Protein AF-A0A4R0QS43-F1 (afdb_monomer_lite)

Structure (mmCIF, N/CA/C/O backbone):
data_AF-A0A4R0QS43-F1
#
_entry.id   AF-A0A4R0QS43-F1
#
loop_
_atom_site.group_PDB
_atom_site.id
_atom_site.type_symbol
_atom_site.label_atom_id
_atom_site.label_alt_id
_atom_site.label_comp_id
_atom_site.label_asym_id
_atom_site.label_entity_id
_atom_site.label_seq_id
_atom_site.pdbx_PDB_ins_code
_atom_site.Cartn_x
_atom_site.Cartn_y
_atom_site.Cartn_z
_atom_site.occupancy
_atom_site.B_iso_or_equiv
_atom_site.auth_seq_id
_atom_site.auth_comp_id
_atom_site.auth_asym_id
_atom_site.auth_atom_id
_atom_site.pdbx_PDB_model_num
ATOM 1 N N . MET A 1 1 ? -5.501 11.799 4.325 1.00 54.62 1 MET A N 1
ATOM 2 C CA . MET A 1 1 ? -4.177 11.198 4.531 1.00 54.62 1 MET A CA 1
ATOM 3 C C . MET A 1 1 ? -4.215 10.678 5.953 1.00 54.62 1 MET A C 1
ATOM 5 O O . MET A 1 1 ? -4.232 11.479 6.882 1.00 54.62 1 MET A O 1
ATOM 9 N N . SER A 1 2 ? -4.551 9.390 6.087 1.00 72.44 2 SER A N 1
ATOM 10 C CA . SER A 1 2 ? -4.855 8.745 7.370 1.00 72.44 2 SER A CA 1
ATOM 11 C C . SER A 1 2 ? -3.710 7.816 7.748 1.00 72.44 2 SER A C 1
ATOM 13 O O . SER A 1 2 ? -3.531 6.769 7.121 1.00 72.44 2 SER A O 1
ATOM 15 N N . ARG A 1 3 ? -3.024 8.133 8.848 1.00 75.88 3 ARG A N 1
ATOM 16 C CA . ARG A 1 3 ? -2.005 7.280 9.486 1.00 75.88 3 ARG A CA 1
ATOM 17 C C . ARG A 1 3 ? -2.487 5.850 9.758 1.00 75.88 3 ARG A C 1
ATOM 19 O O . ARG A 1 3 ? -1.695 4.916 9.729 1.00 75.88 3 ARG A O 1
ATOM 26 N N . GLU A 1 4 ? -3.785 5.658 9.982 1.00 84.06 4 GLU A N 1
ATOM 27 C CA . GLU A 1 4 ? -4.395 4.335 10.174 1.00 84.06 4 GLU A CA 1
ATOM 28 C C . GLU A 1 4 ? -4.236 3.428 8.944 1.00 84.06 4 GLU A C 1
ATOM 30 O O . GLU A 1 4 ? -3.919 2.250 9.085 1.00 84.06 4 GLU A O 1
ATOM 35 N N . GLN A 1 5 ? -4.365 3.980 7.733 1.00 85.94 5 GLN A N 1
ATOM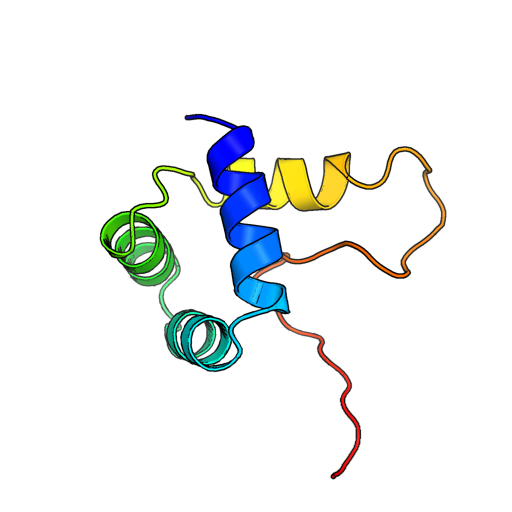 36 C CA . GLN A 1 5 ? -4.172 3.214 6.498 1.00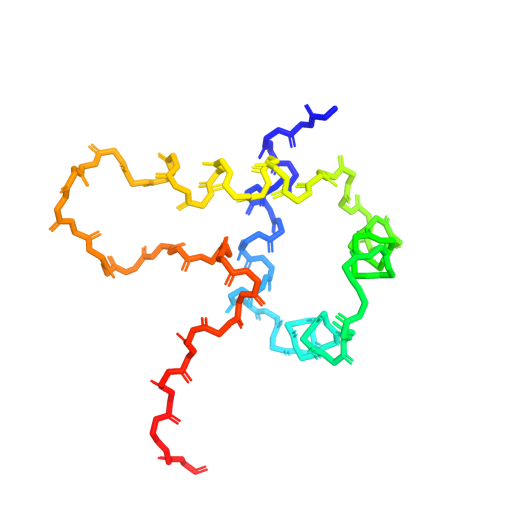 85.94 5 GLN A CA 1
ATOM 37 C C . GLN A 1 5 ? -2.705 2.877 6.264 1.00 85.94 5 GLN A C 1
ATOM 39 O O . GLN A 1 5 ? -2.388 1.781 5.815 1.00 85.94 5 GLN A O 1
ATOM 44 N N . ALA A 1 6 ? -1.803 3.798 6.602 1.00 84.75 6 ALA A N 1
ATOM 45 C CA . ALA A 1 6 ? -0.374 3.543 6.537 1.00 84.75 6 ALA A CA 1
ATOM 46 C C . ALA A 1 6 ? 0.030 2.401 7.492 1.00 84.75 6 ALA A C 1
ATOM 48 O O . ALA A 1 6 ? 0.766 1.505 7.087 1.00 84.75 6 ALA A O 1
ATOM 49 N N . LYS A 1 7 ? -0.522 2.358 8.7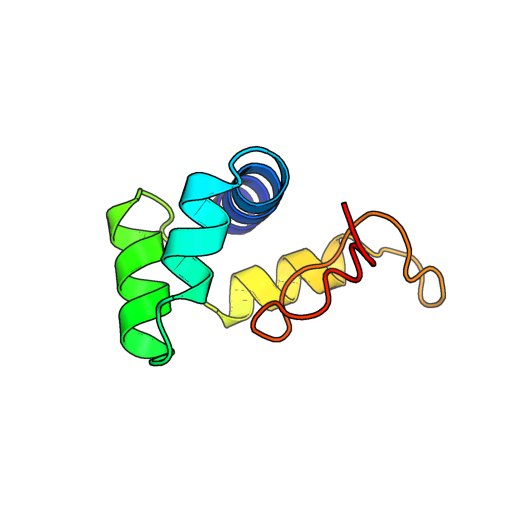15 1.00 83.81 7 LYS A N 1
ATOM 50 C CA . LYS A 1 7 ? -0.318 1.240 9.655 1.00 83.81 7 LYS A CA 1
ATOM 51 C C . LYS A 1 7 ? -0.853 -0.082 9.104 1.00 83.81 7 LYS A C 1
ATOM 53 O O . LYS A 1 7 ? -0.113 -1.062 9.072 1.00 83.81 7 LYS A O 1
ATOM 58 N N . ALA A 1 8 ? -2.087 -0.086 8.597 1.00 87.00 8 ALA A N 1
ATOM 59 C CA . ALA A 1 8 ? -2.686 -1.271 7.986 1.00 87.00 8 ALA A CA 1
ATOM 60 C C . ALA A 1 8 ? -1.882 -1.770 6.768 1.00 87.00 8 ALA A C 1
ATOM 62 O O . ALA A 1 8 ? -1.737 -2.975 6.576 1.00 87.00 8 ALA A O 1
ATOM 63 N N . PHE A 1 9 ? -1.305 -0.858 5.977 1.00 86.25 9 PHE A N 1
ATOM 64 C CA . PHE A 1 9 ? -0.407 -1.197 4.874 1.00 86.25 9 PHE A CA 1
ATOM 65 C C . PHE A 1 9 ? 0.866 -1.898 5.373 1.00 86.25 9 PHE A C 1
ATOM 67 O O . PHE A 1 9 ? 1.233 -2.936 4.828 1.00 86.25 9 PHE A O 1
ATOM 74 N N . ILE A 1 10 ? 1.513 -1.396 6.433 1.00 82.19 10 ILE A N 1
ATOM 75 C CA . ILE A 1 10 ? 2.699 -2.046 7.019 1.00 82.19 10 ILE A CA 1
ATOM 76 C C . ILE A 1 10 ? 2.373 -3.436 7.567 1.00 82.19 10 ILE A C 1
ATOM 78 O O . ILE A 1 10 ? 3.147 -4.372 7.371 1.00 82.19 10 ILE A O 1
ATOM 82 N N . GLU A 1 11 ? 1.227 -3.603 8.224 1.00 84.19 11 GLU A N 1
ATOM 83 C CA . GLU A 1 11 ? 0.774 -4.921 8.676 1.00 84.19 11 GLU A CA 1
ATOM 84 C C . GLU A 1 11 ? 0.499 -5.861 7.499 1.00 84.19 11 GLU A C 1
ATOM 86 O O . GLU A 1 11 ? 0.887 -7.032 7.537 1.00 84.19 11 GLU A O 1
ATOM 91 N N . ARG A 1 12 ? -0.099 -5.350 6.417 1.00 85.56 12 ARG A N 1
ATOM 92 C CA . ARG A 1 12 ? -0.339 -6.132 5.201 1.00 85.56 12 ARG A CA 1
ATOM 93 C C . ARG A 1 12 ? 0.965 -6.553 4.531 1.00 85.56 12 ARG A C 1
ATOM 95 O O . ARG A 1 12 ? 1.100 -7.716 4.190 1.00 85.56 12 ARG A O 1
ATOM 102 N N . MET A 1 13 ? 1.952 -5.667 4.435 1.00 82.50 13 MET A N 1
ATOM 103 C CA . MET A 1 13 ? 3.283 -5.979 3.890 1.00 82.50 13 MET A CA 1
ATOM 104 C C . MET A 1 13 ? 4.023 -7.069 4.679 1.00 82.50 13 MET A C 1
ATOM 106 O O . MET A 1 13 ? 4.846 -7.779 4.112 1.00 82.50 13 MET A O 1
ATOM 110 N N . LYS A 1 14 ? 3.742 -7.211 5.981 1.00 79.38 14 LYS A N 1
ATOM 111 C CA . LYS A 1 14 ? 4.331 -8.257 6.836 1.00 79.38 14 LYS A CA 1
ATOM 112 C C . LYS A 1 14 ? 3.593 -9.592 6.767 1.00 79.38 14 LYS A C 1
ATOM 114 O O . LYS A 1 14 ? 4.195 -10.625 7.025 1.00 79.38 14 LYS A O 1
ATOM 119 N N . THR A 1 15 ? 2.288 -9.557 6.516 1.00 82.19 15 THR A N 1
ATOM 120 C CA . THR A 1 15 ? 1.411 -10.740 6.562 1.00 82.19 15 THR A CA 1
ATOM 121 C C . THR A 1 15 ? 1.106 -11.314 5.182 1.00 82.19 15 THR A C 1
ATOM 123 O O . THR A 1 15 ? 0.747 -12.483 5.077 1.00 82.19 15 THR A O 1
ATOM 126 N N . ASP A 1 16 ? 1.237 -10.506 4.130 1.00 84.56 16 ASP A N 1
ATOM 127 C CA . ASP A 1 16 ? 0.925 -10.848 2.748 1.00 84.56 16 ASP A CA 1
ATOM 128 C C . ASP A 1 16 ? 2.179 -10.688 1.874 1.00 84.56 16 ASP A C 1
ATOM 130 O O . ASP A 1 16 ? 2.468 -9.626 1.314 1.00 84.56 16 ASP A O 1
ATOM 134 N N . ASP A 1 17 ? 2.944 -11.775 1.762 1.00 83.12 17 ASP A N 1
ATOM 135 C CA . ASP A 1 17 ? 4.151 -11.842 0.933 1.00 83.12 17 ASP A CA 1
ATOM 136 C C . ASP A 1 17 ? 3.876 -11.578 -0.553 1.00 83.12 17 ASP A C 1
ATOM 138 O O . ASP A 1 17 ? 4.731 -11.036 -1.257 1.00 83.12 17 ASP A O 1
ATOM 142 N N . ALA A 1 18 ? 2.699 -11.957 -1.062 1.00 87.44 18 ALA A N 1
ATOM 143 C CA . ALA A 1 18 ? 2.345 -11.743 -2.464 1.00 87.44 18 ALA A CA 1
ATOM 144 C C . ALA A 1 18 ? 2.166 -10.249 -2.756 1.00 87.44 18 ALA A C 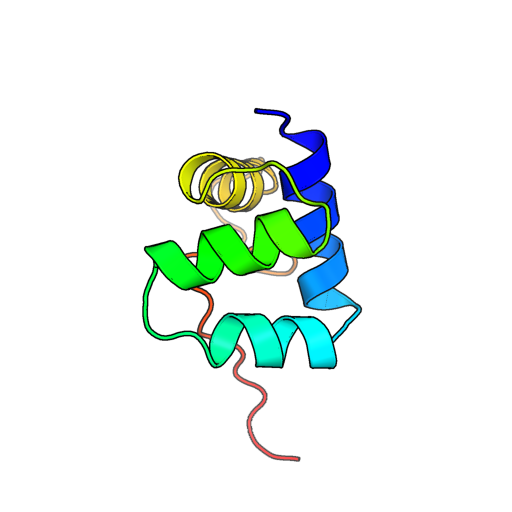1
ATOM 146 O O . ALA A 1 18 ? 2.698 -9.733 -3.742 1.00 87.44 18 ALA A O 1
ATOM 147 N N . PHE A 1 19 ? 1.476 -9.547 -1.861 1.00 86.50 19 PHE A N 1
ATOM 148 C CA . PHE A 1 19 ? 1.340 -8.102 -1.879 1.00 86.50 19 PHE A CA 1
ATOM 149 C C . PHE A 1 19 ? 2.701 -7.419 -1.741 1.00 86.50 19 PHE A C 1
ATOM 151 O O . PHE A 1 19 ? 3.042 -6.565 -2.557 1.00 86.50 19 PHE A O 1
ATOM 158 N N . HIS A 1 20 ? 3.528 -7.854 -0.788 1.00 83.75 20 HIS A N 1
ATOM 159 C CA . HIS A 1 20 ? 4.880 -7.329 -0.625 1.00 83.75 20 HIS A CA 1
ATOM 160 C C . HIS A 1 20 ? 5.698 -7.457 -1.919 1.00 83.75 20 HIS A C 1
ATOM 162 O O . HIS A 1 20 ? 6.220 -6.459 -2.418 1.00 83.75 20 HIS A O 1
ATOM 168 N N . ARG A 1 21 ? 5.742 -8.645 -2.529 1.00 84.69 21 ARG A N 1
ATOM 169 C CA . ARG A 1 21 ? 6.444 -8.869 -3.804 1.00 84.69 21 ARG A CA 1
ATOM 170 C C . ARG A 1 21 ? 5.887 -8.010 -4.935 1.00 84.69 21 ARG A C 1
ATOM 172 O O . ARG A 1 21 ? 6.670 -7.475 -5.712 1.00 84.69 21 ARG A O 1
ATOM 179 N N . LYS A 1 22 ? 4.563 -7.836 -5.015 1.00 87.81 22 LYS A N 1
ATOM 180 C CA . LYS A 1 22 ? 3.913 -6.967 -6.009 1.00 87.81 22 LYS A CA 1
ATOM 181 C C . LYS A 1 22 ? 4.378 -5.519 -5.872 1.00 87.81 22 LYS A C 1
ATOM 183 O O . LYS A 1 22 ? 4.744 -4.911 -6.868 1.00 87.81 22 LYS A O 1
ATOM 188 N N . ILE A 1 23 ? 4.404 -4.985 -4.650 1.00 86.19 23 ILE A N 1
ATOM 189 C CA . ILE A 1 23 ? 4.856 -3.614 -4.380 1.00 86.19 23 ILE A CA 1
ATOM 190 C C . ILE A 1 23 ? 6.371 -3.468 -4.610 1.00 86.19 23 ILE A C 1
ATOM 192 O O . ILE A 1 23 ? 6.810 -2.430 -5.101 1.00 86.19 23 ILE A O 1
ATOM 196 N N . MET A 1 24 ? 7.167 -4.499 -4.304 1.00 82.12 24 MET A N 1
ATOM 197 C CA . MET A 1 24 ? 8.621 -4.511 -4.544 1.00 82.12 24 MET A CA 1
ATOM 198 C C . MET A 1 24 ? 9.004 -4.650 -6.013 1.00 82.12 24 MET A C 1
ATOM 200 O O . MET A 1 24 ? 10.051 -4.149 -6.407 1.00 82.12 24 MET A O 1
ATOM 204 N N . ALA A 1 25 ? 8.163 -5.289 -6.826 1.00 86.31 25 ALA A N 1
ATOM 205 C CA . ALA A 1 25 ? 8.381 -5.399 -8.264 1.00 86.31 25 ALA A CA 1
ATOM 206 C C . ALA A 1 25 ? 8.231 -4.054 -8.994 1.00 86.31 25 ALA A C 1
ATOM 208 O O . ALA A 1 25 ? 8.646 -3.935 -10.142 1.00 86.31 25 ALA A O 1
ATOM 209 N N . ILE A 1 26 ? 7.630 -3.051 -8.347 1.00 85.69 26 ILE A N 1
ATOM 210 C CA . ILE A 1 26 ? 7.446 -1.726 -8.928 1.00 85.69 26 ILE A CA 1
ATOM 211 C C . ILE A 1 26 ? 8.678 -0.874 -8.624 1.00 85.69 26 ILE A C 1
ATOM 213 O O . ILE A 1 26 ? 8.886 -0.435 -7.487 1.00 85.69 26 ILE A O 1
ATOM 217 N N . GLU A 1 27 ? 9.488 -0.639 -9.650 1.00 83.19 27 GLU A N 1
ATOM 218 C CA . GLU A 1 27 ? 10.681 0.213 -9.584 1.00 83.19 27 GLU A CA 1
ATOM 219 C C . GLU A 1 27 ? 10.307 1.690 -9.428 1.00 83.19 27 GLU A C 1
ATOM 221 O O . GLU A 1 27 ? 10.970 2.429 -8.699 1.00 83.19 27 GLU A O 1
ATOM 226 N N . ASP A 1 28 ? 9.206 2.097 -10.062 1.00 86.62 28 ASP A N 1
ATOM 227 C CA . ASP A 1 28 ? 8.805 3.492 -10.124 1.00 86.62 28 ASP A CA 1
ATOM 228 C C . ASP A 1 28 ? 8.031 3.922 -8.861 1.00 86.62 28 ASP A C 1
ATOM 230 O O . ASP A 1 28 ? 7.003 3.325 -8.510 1.00 86.62 28 ASP A O 1
ATOM 234 N N . PRO A 1 29 ? 8.493 4.948 -8.129 1.00 80.81 29 PRO A N 1
ATOM 235 C CA . PRO A 1 29 ? 7.867 5.351 -6.874 1.00 80.81 29 PRO A CA 1
ATOM 236 C C . PRO A 1 29 ? 6.431 5.852 -7.072 1.00 80.81 29 PRO A C 1
ATOM 238 O O . PRO A 1 29 ? 5.592 5.664 -6.188 1.00 80.81 29 PRO A O 1
ATOM 241 N N . GLU A 1 30 ? 6.125 6.457 -8.221 1.00 84.94 30 GLU A N 1
ATOM 242 C CA . GLU A 1 30 ? 4.783 6.955 -8.523 1.00 84.94 30 GLU A CA 1
ATOM 243 C C . GLU A 1 30 ? 3.807 5.796 -8.764 1.00 84.94 30 GLU A C 1
ATOM 245 O O . GLU A 1 30 ? 2.733 5.752 -8.152 1.00 84.94 30 GLU A O 1
ATOM 250 N N . GLU A 1 31 ? 4.209 4.803 -9.564 1.00 89.38 31 GLU A N 1
ATOM 251 C CA . GLU A 1 31 ? 3.415 3.591 -9.797 1.00 89.38 31 GLU A CA 1
ATOM 252 C C . GLU A 1 31 ? 3.251 2.762 -8.522 1.00 89.38 31 GLU A C 1
ATOM 254 O O . GLU A 1 31 ? 2.186 2.192 -8.274 1.00 89.38 31 GLU A O 1
ATOM 259 N N . ARG A 1 32 ? 4.268 2.738 -7.655 1.00 86.19 32 ARG A N 1
ATOM 260 C CA . ARG A 1 32 ? 4.221 1.994 -6.394 1.00 86.19 32 ARG A CA 1
ATOM 261 C C . ARG A 1 32 ? 3.124 2.532 -5.484 1.00 86.19 32 ARG A C 1
ATOM 263 O O . ARG A 1 32 ? 2.313 1.768 -4.960 1.00 86.19 32 ARG A O 1
ATOM 270 N N . ILE A 1 33 ? 3.062 3.853 -5.329 1.00 84.94 33 ILE A N 1
ATOM 271 C CA . ILE A 1 33 ? 2.023 4.517 -4.535 1.00 84.94 33 ILE A CA 1
ATOM 272 C C . ILE A 1 33 ? 0.653 4.398 -5.211 1.00 84.94 33 ILE A C 1
ATOM 274 O O . ILE A 1 33 ? -0.351 4.217 -4.519 1.00 84.94 33 ILE A O 1
ATOM 278 N N . ALA A 1 34 ? 0.588 4.440 -6.544 1.00 88.31 34 ALA A N 1
ATOM 279 C CA . ALA A 1 34 ? -0.650 4.186 -7.275 1.00 88.31 34 ALA A CA 1
ATOM 280 C C . ALA A 1 34 ? -1.178 2.761 -7.033 1.00 88.31 34 ALA A C 1
ATOM 282 O O . ALA A 1 34 ? -2.373 2.588 -6.797 1.00 88.31 34 ALA A O 1
ATOM 283 N N . CYS A 1 35 ? -0.299 1.757 -6.997 1.00 88.81 35 CYS A N 1
ATOM 284 C CA . CYS A 1 35 ? -0.666 0.380 -6.682 1.00 88.81 35 CYS A CA 1
ATOM 285 C C . CYS A 1 35 ? -1.188 0.250 -5.246 1.00 88.81 35 CYS A C 1
ATOM 287 O O . CYS A 1 35 ? -2.240 -0.341 -5.033 1.00 88.81 35 CYS A O 1
ATOM 289 N N . ILE A 1 36 ? -0.510 0.857 -4.269 1.00 87.56 36 ILE A N 1
ATOM 290 C CA . ILE A 1 36 ? -0.949 0.875 -2.863 1.00 87.56 36 ILE A CA 1
ATOM 291 C C . ILE A 1 36 ? -2.359 1.480 -2.743 1.00 87.56 36 ILE A C 1
ATOM 293 O O . ILE A 1 36 ? -3.237 0.900 -2.102 1.00 87.56 36 ILE A O 1
ATOM 297 N N . ARG A 1 37 ? -2.616 2.587 -3.450 1.00 87.69 37 ARG A N 1
ATOM 298 C CA . ARG A 1 37 ? -3.946 3.215 -3.528 1.00 87.69 37 ARG A CA 1
ATOM 299 C C . ARG A 1 37 ? -4.981 2.337 -4.220 1.00 87.69 37 ARG A C 1
ATOM 301 O O . ARG A 1 37 ? -6.117 2.277 -3.756 1.00 87.69 37 ARG A O 1
ATOM 308 N N . SER A 1 38 ? -4.597 1.644 -5.290 1.00 88.12 38 SER A N 1
ATOM 309 C CA . SER A 1 38 ? -5.467 0.705 -6.007 1.00 88.12 38 SER A CA 1
ATOM 310 C C . SER A 1 38 ? -5.891 -0.483 -5.143 1.00 88.12 38 SER A C 1
ATOM 312 O O . SER A 1 38 ? -6.955 -1.050 -5.367 1.00 88.12 38 SER A O 1
ATOM 314 N N . GLU A 1 39 ? -5.081 -0.847 -4.155 1.00 86.50 39 GLU A N 1
ATOM 315 C CA . GLU A 1 39 ? -5.355 -1.932 -3.207 1.00 86.50 39 GLU A CA 1
ATOM 316 C C . GLU A 1 39 ? -6.222 -1.465 -2.021 1.00 86.50 39 GLU A C 1
ATOM 318 O O . GLU A 1 39 ? -6.580 -2.255 -1.153 1.00 86.50 39 GLU A O 1
ATOM 323 N N . GLY A 1 40 ? -6.597 -0.181 -2.001 1.00 86.69 40 GLY A N 1
ATOM 324 C CA . GLY A 1 40 ? -7.489 0.429 -1.014 1.00 86.69 40 GLY A CA 1
ATOM 325 C C . GLY A 1 40 ? -6.781 1.322 0.004 1.00 86.69 40 GLY A C 1
ATOM 326 O O . GLY A 1 40 ? -7.448 2.068 0.720 1.00 86.69 40 GLY A O 1
ATOM 327 N N . PHE A 1 41 ? -5.445 1.331 0.033 1.00 87.31 41 PHE A N 1
ATOM 328 C CA . PHE A 1 41 ? -4.673 2.127 0.985 1.00 87.31 41 PHE A CA 1
ATOM 329 C C . PHE A 1 41 ? -4.466 3.556 0.468 1.00 87.31 41 PHE A C 1
ATOM 331 O O . PHE A 1 41 ? -3.599 3.835 -0.357 1.00 87.31 41 PHE A O 1
ATOM 338 N N . SER A 1 42 ? -5.245 4.509 0.976 1.00 85.00 42 SER A N 1
ATOM 339 C CA . SER A 1 42 ? -5.122 5.930 0.600 1.00 85.00 42 SER A CA 1
ATOM 340 C C . SER A 1 42 ? -4.087 6.678 1.452 1.00 85.00 42 SER A C 1
ATOM 342 O O . SER A 1 42 ? -4.411 7.683 2.090 1.00 85.00 42 SER A O 1
ATOM 344 N N . CYS A 1 43 ? -2.855 6.173 1.486 1.00 83.06 43 CYS A N 1
ATOM 345 C CA . CYS A 1 43 ? -1.712 6.787 2.168 1.00 83.06 43 CYS A CA 1
ATOM 346 C C . CYS A 1 43 ? -0.651 7.286 1.169 1.00 83.06 43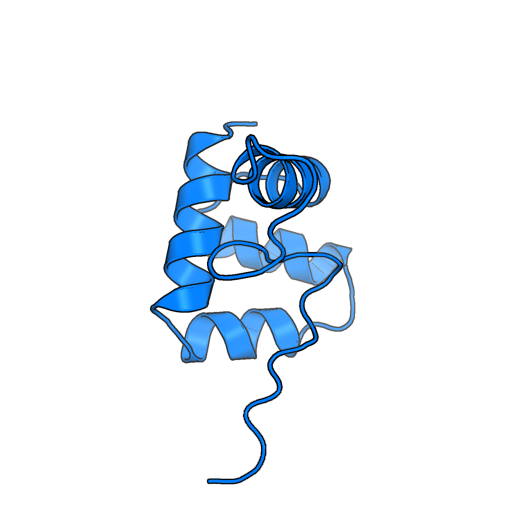 CYS A C 1
ATOM 348 O O . CYS A 1 43 ? -0.670 6.960 -0.025 1.00 83.06 43 CYS A O 1
ATOM 350 N N . THR A 1 44 ? 0.255 8.142 1.642 1.00 85.56 44 THR A N 1
ATOM 351 C CA . THR A 1 44 ? 1.423 8.613 0.877 1.00 85.56 44 THR A CA 1
ATOM 352 C C . THR A 1 44 ? 2.699 7.914 1.320 1.00 85.56 44 THR A C 1
ATOM 354 O O . THR A 1 44 ? 2.776 7.394 2.427 1.00 85.56 44 THR A O 1
ATOM 357 N N . ALA A 1 45 ? 3.733 7.961 0.475 1.00 81.19 45 ALA A N 1
ATOM 358 C CA . ALA A 1 45 ? 5.069 7.489 0.841 1.00 81.19 45 ALA A CA 1
ATOM 359 C C . ALA A 1 45 ? 5.564 8.129 2.149 1.00 81.19 45 ALA A C 1
ATOM 361 O O . ALA A 1 45 ? 6.136 7.442 2.988 1.00 81.19 45 ALA A O 1
ATOM 362 N N . ASP A 1 46 ? 5.286 9.423 2.321 1.00 82.38 46 ASP A N 1
ATOM 363 C CA . ASP A 1 46 ? 5.658 10.198 3.501 1.00 82.38 46 ASP A CA 1
ATOM 364 C C . ASP A 1 46 ? 4.943 9.700 4.762 1.00 82.38 46 ASP A C 1
ATOM 366 O O . ASP A 1 46 ? 5.601 9.423 5.754 1.00 82.38 46 ASP A O 1
ATOM 370 N N . GLU A 1 47 ? 3.628 9.453 4.705 1.00 85.12 47 GLU A N 1
ATOM 371 C CA . GLU A 1 47 ? 2.883 8.887 5.838 1.00 85.12 47 GLU A CA 1
ATOM 372 C C . GLU A 1 47 ? 3.319 7.466 6.176 1.00 85.12 47 GLU A C 1
ATOM 374 O O . GLU A 1 47 ? 3.370 7.098 7.344 1.00 85.12 47 GLU A O 1
ATOM 379 N N . ILE A 1 48 ? 3.600 6.648 5.161 1.00 82.12 48 ILE A N 1
ATOM 380 C CA . ILE A 1 48 ? 4.066 5.277 5.359 1.00 82.12 48 ILE A CA 1
ATOM 381 C C . ILE A 1 48 ? 5.448 5.290 6.028 1.00 82.12 48 ILE A C 1
ATOM 383 O O . ILE A 1 48 ? 5.686 4.528 6.962 1.00 82.12 48 ILE A O 1
ATOM 387 N N . ASN A 1 49 ? 6.341 6.176 5.587 1.00 79.50 49 ASN A N 1
ATOM 388 C CA . ASN A 1 49 ? 7.643 6.379 6.211 1.00 79.50 49 ASN A CA 1
ATOM 389 C C . ASN A 1 49 ? 7.514 6.950 7.632 1.00 79.50 49 ASN A C 1
ATOM 391 O O . ASN A 1 49 ? 8.163 6.449 8.543 1.00 79.50 49 ASN A O 1
ATOM 395 N N . ASP A 1 50 ? 6.618 7.914 7.844 1.00 79.25 50 ASP A N 1
ATOM 396 C CA . ASP A 1 50 ? 6.301 8.481 9.155 1.00 79.25 50 ASP A CA 1
ATOM 397 C C . ASP A 1 50 ? 5.808 7.394 10.111 1.00 79.25 50 ASP A C 1
ATOM 399 O O . ASP A 1 50 ? 6.408 7.224 11.158 1.00 79.25 50 ASP A O 1
ATOM 403 N N . VAL A 1 51 ? 4.815 6.566 9.754 1.00 79.94 51 VAL A N 1
ATOM 404 C CA . VAL A 1 51 ? 4.329 5.500 10.660 1.00 79.94 51 VAL A CA 1
ATOM 405 C C . VAL A 1 51 ? 5.341 4.377 10.876 1.00 79.94 51 VAL A C 1
ATOM 407 O O . VAL A 1 51 ? 5.342 3.746 11.934 1.00 79.94 51 VAL A O 1
ATOM 410 N N . ALA A 1 52 ? 6.202 4.114 9.894 1.00 74.94 52 ALA A N 1
ATOM 411 C CA . ALA A 1 52 ? 7.277 3.141 10.027 1.00 74.94 52 ALA A CA 1
ATOM 412 C C . ALA A 1 52 ? 8.368 3.609 10.996 1.00 74.94 52 ALA A C 1
ATOM 414 O O . ALA A 1 52 ? 8.981 2.779 11.668 1.00 74.94 52 ALA A O 1
ATOM 415 N N . GLN A 1 53 ? 8.590 4.923 11.072 1.00 68.06 53 GLN A N 1
ATOM 416 C CA . GLN A 1 53 ? 9.520 5.564 11.999 1.00 68.06 53 GLN A CA 1
ATOM 417 C C . GLN A 1 53 ? 8.868 5.843 13.369 1.00 68.06 53 GLN A C 1
ATOM 419 O O . GLN A 1 53 ? 9.483 5.601 14.403 1.00 68.06 53 GLN A O 1
ATOM 424 N N . ASP A 1 54 ? 7.607 6.276 13.391 1.00 62.62 54 ASP A N 1
ATOM 425 C CA . ASP A 1 54 ? 6.796 6.629 14.569 1.00 62.62 54 ASP A CA 1
ATOM 426 C C . ASP A 1 54 ? 6.377 5.399 15.388 1.00 62.62 54 ASP A C 1
ATOM 428 O O . ASP A 1 54 ? 6.292 5.464 16.613 1.00 62.62 54 ASP A O 1
ATOM 432 N N . GLY A 1 55 ? 6.225 4.229 14.753 1.00 55.34 55 GLY A N 1
ATOM 433 C CA . GLY A 1 55 ? 6.063 2.955 15.466 1.00 55.34 55 GLY A CA 1
ATOM 434 C C . GLY A 1 55 ? 7.235 2.613 16.404 1.00 55.34 55 GLY A C 1
ATOM 435 O O . GLY A 1 55 ? 7.102 1.735 17.256 1.00 55.34 55 GLY A O 1
ATOM 436 N N . SER A 1 56 ? 8.365 3.319 16.278 1.00 48.06 56 SER A N 1
ATOM 437 C CA . SER A 1 56 ? 9.553 3.220 17.123 1.00 48.06 56 SER A CA 1
ATOM 438 C C . SER A 1 56 ? 9.621 4.385 18.118 1.00 48.06 56 SER A C 1
ATOM 440 O O . SER A 1 56 ? 10.477 5.263 18.021 1.00 48.06 56 SER A O 1
ATOM 442 N N . GLY A 1 57 ? 8.779 4.369 19.152 1.00 45.00 57 GLY A N 1
ATOM 443 C CA . GLY A 1 57 ? 8.868 5.287 20.299 1.00 45.00 57 GLY A CA 1
ATOM 444 C C . GLY A 1 57 ? 10.121 5.116 21.184 1.00 45.00 57 GLY A C 1
ATOM 445 O O . GLY A 1 57 ? 10.059 5.399 22.377 1.00 45.00 57 GLY A O 1
ATOM 446 N N . ASN A 1 58 ? 11.243 4.617 20.649 1.00 41.53 58 ASN A N 1
ATOM 447 C CA . ASN A 1 58 ? 12.518 4.496 21.355 1.00 41.53 58 ASN A CA 1
ATOM 448 C C . ASN A 1 58 ? 13.705 4.680 20.376 1.00 41.53 58 ASN A C 1
ATOM 450 O O . ASN A 1 58 ? 13.819 3.905 19.425 1.00 41.53 58 ASN A O 1
ATOM 454 N N . PRO A 1 59 ? 14.625 5.642 20.590 1.00 44.91 59 PRO A N 1
ATOM 455 C CA . PRO A 1 59 ? 15.682 6.015 19.634 1.00 44.91 59 PRO A CA 1
ATOM 456 C C . PRO A 1 59 ? 16.851 5.007 19.509 1.00 44.91 59 PRO A C 1
ATOM 458 O O . PRO A 1 59 ? 17.975 5.401 19.213 1.00 44.91 59 PRO A O 1
ATOM 461 N N . GLY A 1 60 ? 16.635 3.705 19.739 1.00 43.56 60 GLY A N 1
ATOM 462 C CA . GLY A 1 60 ? 17.734 2.727 19.784 1.00 43.56 60 GLY A CA 1
ATOM 463 C C . GLY A 1 60 ? 17.384 1.246 19.616 1.00 43.56 60 GLY A C 1
ATOM 464 O O . GLY A 1 60 ? 18.216 0.411 19.955 1.00 43.56 60 GLY A O 1
ATOM 465 N N . SER A 1 61 ? 16.196 0.878 19.122 1.00 40.69 61 SER A N 1
ATOM 466 C CA . SER A 1 61 ? 15.849 -0.536 18.894 1.00 40.69 61 SER A CA 1
ATOM 467 C C . SER A 1 61 ? 15.355 -0.760 17.466 1.00 40.69 61 SER A C 1
ATOM 469 O O . SER A 1 61 ? 14.202 -0.513 17.140 1.00 40.69 61 SER A O 1
ATOM 471 N N . VAL A 1 62 ? 16.257 -1.213 16.596 1.00 44.81 62 VAL A N 1
ATOM 472 C CA . VAL A 1 62 ? 16.007 -1.473 15.166 1.00 44.81 62 VAL A CA 1
ATOM 473 C C . VAL A 1 62 ? 15.391 -2.854 14.889 1.00 44.81 62 VAL A C 1
ATOM 475 O O . VAL A 1 62 ? 15.572 -3.397 13.806 1.00 44.81 62 VAL A O 1
ATOM 478 N N . MET A 1 63 ? 14.672 -3.465 15.834 1.00 47.75 63 MET A N 1
ATOM 479 C CA . MET A 1 63 ? 14.165 -4.834 15.665 1.00 47.75 63 MET A CA 1
ATOM 480 C C . MET A 1 63 ? 12.666 -4.936 15.967 1.00 47.75 63 MET A C 1
ATOM 482 O O . MET A 1 63 ? 12.210 -4.535 17.032 1.00 47.75 63 MET A O 1
ATOM 486 N N . ALA A 1 64 ? 11.942 -5.522 15.001 1.00 44.88 64 ALA A N 1
ATOM 487 C CA . ALA A 1 64 ? 10.505 -5.823 14.964 1.00 44.88 64 ALA A CA 1
ATOM 488 C C . ALA A 1 64 ? 9.553 -4.637 14.689 1.00 44.88 64 ALA A C 1
ATOM 490 O O . ALA A 1 64 ? 8.628 -4.377 15.452 1.00 44.88 64 ALA A O 1
ATOM 491 N N . GLY A 1 65 ? 9.710 -3.939 13.554 1.00 48.44 65 GLY A N 1
ATOM 492 C CA . GLY A 1 65 ? 8.766 -2.861 13.230 1.00 48.44 65 GLY A CA 1
ATOM 493 C C . GLY A 1 65 ? 8.813 -2.239 11.841 1.00 48.44 65 GLY A C 1
ATOM 494 O O . GLY A 1 65 ? 7.742 -2.047 11.268 1.00 48.44 65 GLY A O 1
ATOM 495 N N . ALA A 1 66 ? 9.986 -1.938 11.290 1.00 52.25 66 ALA A N 1
ATOM 496 C CA . ALA A 1 66 ? 10.069 -0.856 10.312 1.00 52.25 66 ALA A CA 1
ATOM 497 C C . ALA A 1 66 ? 10.279 -1.319 8.864 1.00 52.25 66 ALA A C 1
ATOM 499 O O . ALA A 1 66 ? 11.317 -1.873 8.524 1.00 52.25 66 ALA A O 1
ATOM 500 N N . LEU A 1 67 ? 9.319 -0.993 8.003 1.00 56.88 67 LEU A N 1
ATOM 501 C CA . LEU A 1 67 ? 9.503 -0.742 6.568 1.00 56.88 67 LEU A CA 1
ATOM 502 C C . LEU A 1 67 ? 8.625 0.488 6.305 1.00 56.88 67 LEU A C 1
ATOM 504 O O . LEU A 1 67 ? 7.526 0.468 6.845 1.00 56.88 67 LEU A O 1
ATOM 508 N N . PRO A 1 68 ? 9.023 1.553 5.584 1.00 59.44 68 PRO A N 1
ATOM 509 C CA . PRO A 1 68 ? 9.967 1.596 4.473 1.00 59.44 68 PRO A CA 1
ATOM 510 C C . PRO A 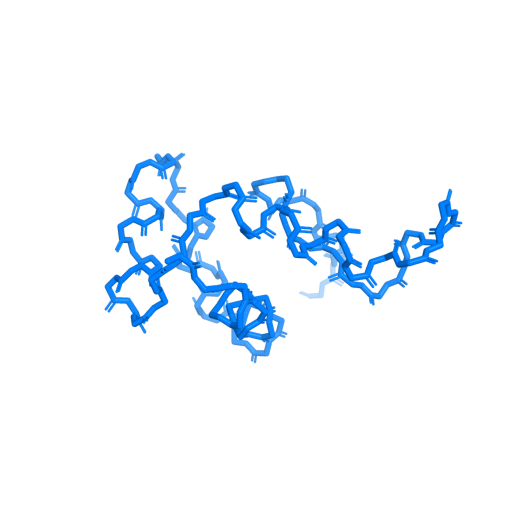1 68 ? 11.007 2.741 4.539 1.00 59.44 68 PRO A C 1
ATOM 512 O O . PRO A 1 68 ? 10.676 3.904 4.697 1.00 59.44 68 PRO A O 1
ATOM 515 N N . SER A 1 69 ? 12.253 2.453 4.178 1.00 57.41 69 SER A N 1
ATOM 516 C CA . SER A 1 69 ? 12.977 3.295 3.218 1.00 57.41 69 SER A CA 1
ATOM 517 C C . SER A 1 69 ? 12.980 2.447 1.962 1.00 57.41 69 SER A C 1
ATOM 519 O O . SER A 1 69 ? 13.764 1.509 1.882 1.00 57.41 69 SER A O 1
ATOM 521 N N . TRP A 1 70 ? 11.961 2.632 1.112 1.00 61.16 70 TRP A N 1
ATOM 522 C CA . TRP A 1 70 ? 11.628 1.869 -0.110 1.00 61.16 70 TRP A CA 1
ATOM 523 C C . TRP A 1 70 ? 11.800 0.323 -0.081 1.00 61.16 70 TRP A C 1
ATOM 525 O O . TRP A 1 70 ? 11.694 -0.317 -1.116 1.00 61.16 70 TRP A O 1
ATOM 535 N N . CYS A 1 71 ? 11.930 -0.268 1.111 1.00 60.91 71 CYS A N 1
ATOM 536 C CA . CYS A 1 71 ? 11.666 -1.653 1.494 1.00 60.91 71 CYS A CA 1
ATOM 537 C C . CYS A 1 71 ? 12.551 -2.757 0.857 1.00 60.91 71 CYS A C 1
ATOM 539 O O . CYS A 1 71 ? 12.075 -3.830 0.522 1.00 60.91 71 CYS A O 1
ATOM 541 N N . GLY A 1 72 ? 13.871 -2.548 0.840 1.00 38.88 72 GLY A N 1
ATOM 542 C CA . GLY A 1 72 ? 14.852 -3.581 1.242 1.00 38.88 72 GLY A CA 1
ATOM 543 C C . GLY A 1 72 ? 15.573 -3.079 2.507 1.00 38.88 72 GLY A C 1
ATOM 544 O O . GLY A 1 72 ? 15.787 -1.876 2.619 1.00 38.88 72 GLY A O 1
ATOM 545 N N . SER A 1 73 ? 15.905 -3.861 3.544 1.00 43.69 73 SER A N 1
ATOM 546 C CA . SER A 1 73 ? 16.381 -5.253 3.615 1.00 43.69 73 SER A CA 1
ATOM 547 C C . SER A 1 73 ? 15.441 -6.200 4.384 1.00 43.69 73 SER A C 1
ATOM 549 O O . SER A 1 73 ? 15.266 -6.047 5.593 1.00 43.69 73 SER A O 1
ATOM 551 N N . LEU A 1 74 ? 14.957 -7.250 3.708 1.00 40.38 74 LEU A N 1
ATOM 552 C CA . LEU A 1 74 ? 14.749 -8.559 4.331 1.00 40.38 74 LEU A CA 1
ATOM 553 C C . LEU A 1 74 ? 16.004 -9.392 4.024 1.00 40.38 74 LEU A C 1
ATOM 555 O O . LEU A 1 74 ? 16.103 -9.985 2.954 1.00 40.38 74 LEU A O 1
ATOM 559 N N . THR A 1 75 ? 16.973 -9.443 4.939 1.00 46.91 75 THR A N 1
ATOM 560 C CA . THR A 1 75 ? 17.868 -10.603 5.014 1.00 46.91 75 THR A CA 1
ATOM 561 C C . THR A 1 75 ? 17.018 -11.751 5.538 1.00 46.91 75 THR A C 1
ATOM 563 O O . THR A 1 75 ? 16.916 -11.964 6.745 1.00 46.91 75 THR A O 1
ATOM 566 N N . MET A 1 76 ? 16.344 -12.445 4.630 1.00 40.19 76 MET A N 1
ATOM 567 C CA . MET A 1 76 ? 16.189 -13.879 4.790 1.00 40.19 76 MET A CA 1
ATOM 568 C C . MET A 1 76 ? 17.356 -14.463 3.991 1.00 40.19 76 MET A C 1
ATOM 570 O O . MET A 1 76 ? 17.241 -14.655 2.784 1.00 40.19 76 MET A O 1
ATOM 574 N N . ASP A 1 77 ? 18.524 -14.595 4.631 1.00 46.97 77 ASP A N 1
ATOM 575 C CA . ASP A 1 77 ? 19.565 -15.498 4.131 1.00 46.97 77 ASP A CA 1
ATOM 576 C C . ASP A 1 77 ? 18.892 -16.862 3.905 1.00 46.97 77 ASP A C 1
ATOM 578 O O . ASP A 1 77 ? 18.330 -17.409 4.851 1.00 46.97 77 ASP A O 1
ATOM 582 N N . ASP A 1 78 ? 18.911 -17.335 2.657 1.00 48.00 78 ASP A N 1
ATOM 583 C CA . ASP A 1 78 ? 18.826 -18.743 2.246 1.00 48.00 78 ASP A CA 1
ATOM 584 C C . ASP A 1 78 ? 17.707 -19.603 2.889 1.00 48.00 78 ASP A C 1
ATOM 586 O O . ASP A 1 78 ? 17.830 -20.096 4.013 1.00 48.00 78 ASP A O 1
ATOM 590 N N . LEU A 1 79 ? 16.634 -19.879 2.134 1.00 43.59 79 LEU A N 1
ATOM 591 C CA . LEU A 1 79 ? 15.890 -21.135 2.298 1.00 43.59 79 LEU A CA 1
ATOM 592 C C . LEU A 1 79 ? 15.503 -21.740 0.947 1.00 43.59 79 LEU A C 1
ATOM 594 O O . LEU A 1 79 ? 14.971 -20.985 0.099 1.00 43.59 79 LEU A O 1
#

Sequence (79 aa):
MSREQAKAFIERMKTDDAFHRKIMAIEDPEERIACIRSEGFSCTADEINDVAQDGSGNPGSVMAGALPSWCGSLTMDDL

Secondary structure (DSSP, 8-state):
--HHHHHHHHHHHHH-HHHHHHHHT---HHHHHHHHHHTT----HHHHHHHHHHT--STT--SS----STT--------

Radius of gyration: 12.51 Å; chains: 1; bounding box: 27×32×32 Å

Foldseek 3Di:
DDLVLLVVVQVCCVVPVVLVVVLLVDPDQVVSQVVSVVVPRPDHPVSNQVSQVVVPPDPDDPPDGHDDPSDDDDPPPDD

pLDDT: mean 71.85, std 17.4, range [38.88, 89.38]